Protein AF-A0A955WFF6-F1 (afdb_monomer_lite)

Foldseek 3Di:
DDDDDDDDDDDDDDDDDDDDDPDDDDDPPPDDPPDPPPPQPDQDPPQPDDDPPPPVSLVCSCPQFAQAPHGWFAFPVNCCVVQNAFPDKDQWDQDVVQRWTKMWGHRVVQQKIFIWTDNDNVGTTITHDMDGDPPNDGHTPLRDDHPDDPVNVCSSCVSSDDPVNPPDD

Secondary structure (DSSP, 8-state):
---------------PPPPPPPPPPP---PPPP-----PPS--PPPPPP--TT-HHHHHHHH-S--BTTB-TT-BHHHHHHHH-S-SEEPPPEE-TTT--EEEEEEETTTTEEEEEEESSSSSPPEEEEEEE-TT---B-TTS-BTT--HHHHHHHHGGGS-TTTT---

Sequence (169 aa):
MRRLLMAVAAFSLFACAGRPVPAPSAPVEAAPPETPVVEAPNAVDPLPPCEMEDDECRVNRLGDTSLGWLKAGLSREALTERLGKPAEENGPFEEGATGEFVTTVSWPTAGIEGTLSANDAESPATLRDYTVQAPFAEKTERGIGIGSTEAEVRAAYGDAFDPRSSGLV

Structure (mmCIF, N/CA/C/O backbone):
data_AF-A0A955WFF6-F1
#
_entry.id   AF-A0A955WFF6-F1
#
loop_
_atom_site.group_PDB
_atom_site.id
_atom_site.type_symbol
_atom_site.label_atom_id
_atom_site.label_alt_id
_atom_site.label_comp_id
_atom_site.label_asym_id
_atom_site.label_entity_id
_atom_site.label_seq_id
_atom_site.pdbx_PDB_ins_code
_atom_site.Cartn_x
_atom_site.Cartn_y
_atom_site.Cartn_z
_atom_site.occupancy
_atom_site.B_iso_or_equiv
_atom_site.auth_seq_id
_atom_site.auth_comp_id
_atom_site.auth_asym_id
_atom_site.auth_atom_id
_atom_site.pdbx_PDB_model_num
ATOM 1 N N . MET A 1 1 ? 16.102 53.193 -15.015 1.00 52.38 1 MET A N 1
ATOM 2 C CA . MET A 1 1 ? 15.830 54.241 -14.002 1.00 52.38 1 MET A CA 1
ATOM 3 C C . MET A 1 1 ? 14.323 54.358 -13.773 1.00 52.38 1 MET A C 1
ATOM 5 O O . MET A 1 1 ? 13.638 54.784 -14.690 1.00 52.38 1 MET A O 1
ATOM 9 N N . ARG A 1 2 ? 13.825 53.942 -12.597 1.00 43.38 2 ARG A N 1
ATOM 10 C CA . ARG A 1 2 ? 12.515 54.249 -11.953 1.00 43.38 2 ARG A CA 1
ATOM 11 C C . ARG A 1 2 ? 12.424 53.314 -10.732 1.00 43.38 2 ARG A C 1
ATOM 13 O O . ARG A 1 2 ? 12.189 52.132 -10.906 1.00 43.38 2 ARG A O 1
ATOM 20 N N . ARG A 1 3 ? 13.042 53.635 -9.590 1.00 45.75 3 ARG A N 1
ATOM 21 C CA . ARG A 1 3 ? 12.553 54.467 -8.470 1.00 45.75 3 ARG A CA 1
ATOM 22 C C . ARG A 1 3 ? 11.124 54.136 -7.997 1.00 45.75 3 ARG A C 1
ATOM 24 O O . ARG A 1 3 ? 10.174 54.555 -8.641 1.00 45.75 3 ARG A O 1
ATOM 31 N N . LEU A 1 4 ? 11.093 53.535 -6.797 1.00 45.12 4 LEU A N 1
ATOM 32 C CA . LEU A 1 4 ? 10.327 53.943 -5.605 1.00 45.12 4 LEU A CA 1
ATOM 33 C C . LEU A 1 4 ? 8.809 53.652 -5.588 1.00 45.12 4 LEU A C 1
ATOM 35 O O . LEU A 1 4 ? 8.068 54.241 -6.358 1.00 45.12 4 LEU A O 1
ATOM 39 N N . LEU A 1 5 ? 8.333 52.854 -4.622 1.00 47.84 5 LEU A N 1
ATOM 40 C CA . LEU A 1 5 ? 7.750 53.378 -3.374 1.00 47.84 5 LEU A CA 1
ATOM 41 C C . LEU A 1 5 ? 7.459 52.253 -2.360 1.00 47.84 5 LEU A C 1
ATOM 43 O O . LEU A 1 5 ? 6.816 51.256 -2.671 1.00 47.84 5 LEU A O 1
ATOM 47 N N . MET A 1 6 ? 7.948 52.465 -1.136 1.00 46.62 6 MET A N 1
ATOM 48 C CA . MET A 1 6 ? 7.540 51.785 0.094 1.00 46.62 6 MET A CA 1
ATOM 49 C C . MET A 1 6 ? 6.062 52.050 0.401 1.00 46.62 6 MET A C 1
ATOM 51 O O . MET A 1 6 ? 5.600 53.179 0.245 1.00 46.62 6 MET A O 1
ATOM 55 N N . ALA A 1 7 ? 5.382 51.063 0.984 1.00 54.44 7 ALA A N 1
ATOM 56 C CA . ALA A 1 7 ? 4.215 51.290 1.829 1.00 54.44 7 ALA A CA 1
ATOM 57 C C . ALA A 1 7 ? 4.406 50.518 3.141 1.00 54.44 7 ALA A C 1
ATOM 59 O O . ALA A 1 7 ? 4.247 49.302 3.208 1.00 54.44 7 ALA A O 1
ATOM 60 N N . VAL A 1 8 ? 4.814 51.260 4.168 1.00 50.81 8 VAL A N 1
ATOM 61 C CA . VAL A 1 8 ? 4.819 50.852 5.573 1.00 50.81 8 VAL A CA 1
ATOM 62 C C . VAL A 1 8 ? 3.374 50.925 6.060 1.00 50.81 8 VAL A C 1
ATOM 64 O O . VAL A 1 8 ? 2.801 52.011 6.103 1.00 50.81 8 VAL A O 1
ATOM 67 N N . ALA A 1 9 ? 2.785 49.787 6.422 1.00 56.78 9 ALA A N 1
ATOM 68 C CA . ALA A 1 9 ? 1.509 49.740 7.126 1.00 56.78 9 ALA A CA 1
ATOM 69 C C . ALA A 1 9 ? 1.777 49.457 8.608 1.00 56.78 9 ALA A C 1
ATOM 71 O O . ALA A 1 9 ? 2.003 48.321 9.020 1.00 56.78 9 ALA A O 1
ATOM 72 N N . ALA A 1 10 ? 1.783 50.528 9.397 1.00 55.12 10 ALA A N 1
ATOM 73 C CA . ALA A 1 10 ? 1.685 50.466 10.844 1.00 55.12 10 ALA A CA 1
ATOM 74 C C . ALA A 1 10 ? 0.246 50.080 11.221 1.00 55.12 10 ALA A C 1
ATOM 76 O O . ALA A 1 10 ? -0.690 50.793 10.864 1.00 55.12 10 ALA A O 1
ATOM 77 N N . PHE A 1 11 ? 0.068 48.973 11.946 1.00 51.31 11 PHE A N 1
ATOM 78 C CA . PHE A 1 11 ? -1.215 48.610 12.549 1.00 51.31 11 PHE A CA 1
ATOM 79 C C . PHE A 1 11 ? -1.043 48.357 14.051 1.00 51.31 11 PHE A C 1
ATOM 81 O O . PHE A 1 11 ? -0.631 47.295 14.503 1.00 51.31 11 PHE A O 1
ATOM 88 N N . SER A 1 12 ? -1.292 49.442 14.781 1.00 52.03 12 SER A N 1
ATOM 89 C CA . SER A 1 12 ? -1.987 49.567 16.064 1.00 52.03 12 SER A CA 1
ATOM 90 C C . SER A 1 12 ? -1.922 48.414 17.074 1.00 52.03 12 SER A C 1
ATOM 92 O O . SER A 1 12 ? -2.637 47.419 16.979 1.00 52.03 12 SER A O 1
ATOM 94 N N . LEU A 1 13 ? -1.171 48.676 18.147 1.00 52.09 13 LEU A N 1
ATOM 95 C CA . LEU A 1 13 ? -1.298 48.062 19.469 1.00 52.09 13 LEU A CA 1
ATOM 96 C C . LEU A 1 13 ? -2.718 48.275 20.028 1.00 52.09 13 LEU A C 1
ATOM 98 O O . LEU A 1 13 ? -3.085 49.397 20.376 1.00 52.09 13 LEU A O 1
ATOM 102 N N . PHE A 1 14 ? -3.496 47.200 20.163 1.00 55.53 14 PHE A N 1
ATOM 103 C CA . PHE A 1 14 ? -4.723 47.189 20.962 1.00 55.53 14 PHE A CA 1
ATOM 104 C C . PHE A 1 14 ? -4.397 46.680 22.371 1.00 55.53 14 PHE A C 1
ATOM 106 O O . PHE A 1 14 ? -4.245 45.483 22.608 1.00 55.53 14 PHE A O 1
ATOM 113 N N . ALA A 1 15 ? -4.275 47.615 23.313 1.00 48.59 15 ALA A N 1
ATOM 114 C CA . ALA A 1 15 ? -4.233 47.330 24.739 1.00 48.59 15 ALA A CA 1
ATOM 115 C C . ALA A 1 15 ? -5.633 46.893 25.206 1.00 48.59 15 ALA A C 1
ATOM 117 O O . ALA A 1 15 ? -6.534 47.719 25.348 1.00 48.59 15 ALA A O 1
ATOM 118 N N . CYS A 1 16 ? -5.833 45.593 25.431 1.00 60.62 16 CYS A N 1
ATOM 119 C CA . CYS A 1 16 ? -7.035 45.091 26.092 1.00 60.62 16 CYS A CA 1
ATOM 120 C C . CYS A 1 16 ? -6.872 45.208 27.613 1.00 60.62 16 CYS A C 1
ATOM 122 O O . CYS A 1 16 ? -6.006 44.569 28.208 1.00 60.62 16 CYS A O 1
ATOM 124 N N . ALA A 1 17 ? -7.719 46.031 28.232 1.00 57.47 17 ALA A N 1
ATOM 125 C CA . ALA A 1 17 ? -7.877 46.117 29.676 1.00 57.47 17 ALA A CA 1
ATOM 126 C C . ALA A 1 17 ? -8.331 44.761 30.248 1.00 57.47 17 ALA A C 1
ATOM 128 O O . ALA A 1 17 ? -9.291 44.156 29.764 1.00 57.47 17 ALA A O 1
ATOM 129 N N . GLY A 1 18 ? -7.621 44.288 31.274 1.00 47.62 18 GLY A N 1
ATOM 130 C CA . GLY A 1 18 ? -7.889 43.024 31.950 1.00 47.62 18 GLY A CA 1
ATOM 131 C C . GLY A 1 18 ? -9.268 43.001 32.606 1.00 47.62 18 GLY A C 1
ATOM 132 O O . GLY A 1 18 ? -9.610 43.868 33.409 1.00 47.62 18 GLY A O 1
ATOM 133 N N . ARG A 1 19 ? -10.058 41.980 32.267 1.00 63.84 19 ARG A N 1
ATOM 134 C CA . ARG A 1 19 ? -11.272 41.615 33.001 1.00 63.84 19 ARG A CA 1
ATOM 135 C C . ARG A 1 19 ? -10.890 40.865 34.286 1.00 63.84 19 ARG A C 1
ATOM 137 O O . ARG A 1 19 ? -9.961 40.058 34.242 1.00 63.84 19 ARG A O 1
ATOM 144 N N . PRO A 1 20 ? -11.602 41.080 35.406 1.00 60.97 20 PRO A N 1
ATOM 145 C CA . PRO A 1 20 ? -11.422 40.279 36.611 1.00 60.97 20 PRO A CA 1
ATOM 146 C C . PRO A 1 20 ? -11.766 38.815 36.313 1.00 60.97 20 PRO A C 1
ATOM 148 O O . PRO A 1 20 ? -12.850 38.512 35.814 1.00 60.97 20 PRO A O 1
ATOM 151 N N . VAL A 1 21 ? -10.814 37.924 36.594 1.00 70.88 21 VAL A N 1
ATOM 152 C CA . VAL A 1 21 ? -10.971 36.470 36.481 1.00 70.88 21 VAL A CA 1
ATOM 153 C C . VAL A 1 21 ? -11.927 36.011 37.591 1.00 70.88 21 VAL A C 1
ATOM 155 O O . VAL A 1 21 ? -11.606 36.207 38.765 1.00 70.88 21 VAL A O 1
ATOM 158 N N . PRO A 1 22 ? -13.104 35.443 37.271 1.00 66.88 22 PRO A N 1
ATOM 159 C CA . PRO A 1 22 ? -13.960 34.834 38.280 1.00 66.88 22 PRO A CA 1
ATOM 160 C C . PRO A 1 22 ? -13.265 33.606 38.882 1.00 66.88 22 PRO A C 1
ATOM 162 O O . PRO A 1 22 ? -12.588 32.853 38.183 1.00 66.88 22 PRO A O 1
ATOM 165 N N . ALA A 1 23 ? -13.419 33.443 40.197 1.00 72.94 23 ALA A N 1
ATOM 166 C CA . ALA A 1 23 ? -12.813 32.377 40.985 1.00 72.94 23 ALA A CA 1
ATOM 167 C C . ALA A 1 23 ? -13.097 30.977 40.396 1.00 72.94 23 ALA A C 1
ATOM 169 O O . ALA A 1 23 ? -14.192 30.751 39.870 1.00 72.94 23 ALA A O 1
ATOM 170 N N . PRO A 1 24 ? -12.144 30.029 40.501 1.00 63.34 24 PRO A N 1
ATOM 171 C CA . PRO A 1 24 ? -12.340 28.670 40.021 1.00 63.34 24 PRO A CA 1
ATOM 172 C C . PRO A 1 24 ? -13.510 28.030 40.769 1.00 63.34 24 PRO A C 1
ATOM 174 O O . PRO A 1 24 ? -13.491 27.871 41.989 1.00 63.34 24 PRO A O 1
ATOM 177 N N . SER A 1 25 ? -14.549 27.692 40.009 1.00 64.50 25 SER A N 1
ATOM 178 C CA . SER A 1 25 ? -15.630 26.835 40.481 1.00 64.50 25 SER A CA 1
ATOM 179 C C . SER A 1 25 ? -15.046 25.447 40.736 1.00 64.50 25 SER A C 1
ATOM 181 O O . SER A 1 25 ? -14.182 24.998 39.981 1.00 64.50 25 SER A O 1
ATOM 183 N N . ALA A 1 26 ? -15.482 24.808 41.820 1.00 66.38 26 ALA A N 1
ATOM 184 C CA . ALA A 1 26 ? -15.051 23.477 42.232 1.00 66.38 26 ALA A CA 1
ATOM 185 C C . ALA A 1 26 ? -15.054 22.467 41.063 1.00 66.38 26 ALA A C 1
ATOM 187 O O . ALA A 1 26 ? -15.890 22.592 40.161 1.00 66.38 26 ALA A O 1
ATOM 188 N N . PRO A 1 27 ? -14.151 21.467 41.070 1.00 58.28 27 PRO A N 1
ATOM 189 C CA . PRO A 1 27 ? -14.147 20.421 40.060 1.00 58.28 27 PRO A CA 1
ATOM 190 C C . PRO A 1 27 ? -15.489 19.692 40.102 1.00 58.28 27 PRO A C 1
ATOM 192 O O . PRO A 1 27 ? -15.831 19.037 41.085 1.00 58.28 27 PRO A O 1
ATOM 195 N N . VAL A 1 28 ? -16.264 19.845 39.031 1.00 57.19 28 VAL A N 1
ATOM 196 C CA . VAL A 1 28 ? -17.374 18.947 38.743 1.00 57.19 28 VAL A CA 1
ATOM 197 C C . VAL A 1 28 ? -16.715 17.611 38.441 1.00 57.19 28 VAL A C 1
ATOM 199 O O . VAL A 1 28 ? -16.046 17.467 37.419 1.00 57.19 28 VAL A O 1
ATOM 202 N N . GLU A 1 29 ? -16.829 16.682 39.386 1.00 63.94 29 GLU A N 1
ATOM 203 C CA . GLU A 1 29 ? -16.494 15.275 39.209 1.00 63.94 29 GLU A CA 1
ATOM 204 C C . GLU A 1 29 ? -17.339 14.764 38.042 1.00 63.94 29 GLU A C 1
ATOM 206 O O . GLU A 1 29 ? -18.527 14.469 38.174 1.00 63.94 29 GLU A O 1
ATOM 211 N N . ALA A 1 30 ? -16.748 14.826 36.849 1.00 55.41 30 ALA A N 1
ATOM 212 C CA . ALA A 1 30 ? -17.357 14.354 35.628 1.00 55.41 30 ALA A CA 1
ATOM 213 C C . ALA A 1 30 ? -17.579 12.856 35.806 1.00 55.41 30 ALA A C 1
ATOM 215 O O . ALA A 1 30 ? -16.622 12.102 35.998 1.00 55.41 30 ALA A O 1
ATOM 216 N N . ALA A 1 31 ? -18.847 12.447 35.772 1.00 63.78 31 ALA A N 1
ATOM 217 C CA . ALA A 1 31 ? -19.203 11.046 35.688 1.00 63.78 31 ALA A CA 1
ATOM 218 C C . ALA A 1 31 ? -18.370 10.400 34.564 1.00 63.78 31 ALA A C 1
ATOM 220 O O . ALA A 1 31 ? -18.216 11.021 33.502 1.00 63.78 31 ALA A O 1
ATOM 221 N N . PRO A 1 32 ? -17.790 9.209 34.796 1.00 68.62 32 PRO A N 1
ATOM 222 C CA . PRO A 1 32 ? -17.019 8.517 33.777 1.00 68.62 32 PRO A CA 1
ATOM 223 C C . PRO A 1 32 ? -17.879 8.415 32.513 1.00 68.62 32 PRO A C 1
ATOM 225 O O . PRO A 1 32 ? -19.052 8.049 32.628 1.00 68.62 32 PRO A O 1
ATOM 228 N N . PRO A 1 33 ? -17.352 8.789 31.333 1.00 60.72 33 PRO A N 1
ATOM 229 C CA . PRO A 1 33 ? -18.116 8.698 30.102 1.00 60.72 33 PRO A CA 1
ATOM 230 C C . PRO A 1 33 ? -18.569 7.250 29.944 1.00 60.72 33 PRO A C 1
ATOM 232 O O . PRO A 1 33 ? -17.740 6.341 29.848 1.00 60.72 33 PRO A O 1
ATOM 235 N N . GLU A 1 34 ? -19.886 7.046 29.968 1.00 58.19 34 GLU A N 1
ATOM 236 C CA . GLU A 1 34 ? -20.490 5.776 29.600 1.00 58.19 34 GLU A CA 1
ATOM 237 C C . GLU A 1 34 ? -19.990 5.463 28.197 1.00 58.19 34 GLU A C 1
ATOM 239 O O . GLU A 1 34 ? -20.244 6.198 27.240 1.00 58.19 34 GLU A O 1
ATOM 244 N N . THR A 1 35 ? -19.161 4.429 28.103 1.00 54.50 35 THR A N 1
ATOM 245 C CA . THR A 1 35 ? -18.600 3.990 26.837 1.00 54.50 35 THR A CA 1
ATOM 246 C C . THR A 1 35 ? -19.793 3.539 26.002 1.00 54.50 35 THR A C 1
ATOM 248 O O . THR A 1 35 ? -20.492 2.617 26.434 1.00 54.50 35 THR A O 1
ATOM 251 N N . PRO A 1 36 ? -20.099 4.184 24.860 1.00 52.44 36 PRO A N 1
ATOM 252 C CA . PRO A 1 36 ? -21.164 3.698 24.008 1.00 52.44 36 PRO A CA 1
ATOM 253 C C . PRO A 1 36 ? -20.807 2.264 23.632 1.00 52.44 36 PRO A C 1
ATOM 255 O O . PRO A 1 36 ? -19.712 1.998 23.132 1.00 52.44 36 PRO A O 1
ATOM 258 N N . VAL A 1 37 ? -21.712 1.339 23.945 1.00 53.53 37 VAL A N 1
ATOM 259 C CA . VAL A 1 37 ? -21.628 -0.048 23.503 1.00 53.53 37 VAL A CA 1
ATOM 260 C C . VAL A 1 37 ? -21.766 0.007 21.988 1.00 53.53 37 VAL A C 1
ATOM 262 O O . VAL A 1 37 ? -22.871 0.095 21.458 1.00 53.53 37 VAL A O 1
ATOM 265 N N . VAL A 1 38 ? -20.629 0.082 21.297 1.00 52.62 38 VAL A N 1
ATOM 266 C CA . VAL A 1 38 ? -20.577 -0.018 19.844 1.00 52.62 38 VAL A CA 1
ATOM 267 C C . VAL A 1 38 ? -20.991 -1.445 19.528 1.00 52.62 38 VAL A C 1
ATOM 269 O O . VAL A 1 38 ? -20.253 -2.395 19.786 1.00 52.62 38 VAL A O 1
ATOM 272 N N . GLU A 1 39 ? -22.226 -1.589 19.062 1.00 48.81 39 GLU A N 1
ATOM 273 C CA . GLU A 1 39 ? -22.736 -2.826 18.493 1.00 48.81 39 GLU A CA 1
ATOM 274 C C . GLU A 1 39 ? -21.762 -3.258 17.394 1.00 48.81 39 GLU A C 1
ATOM 276 O O . GLU A 1 39 ? -21.496 -2.498 16.459 1.00 48.81 39 GLU A O 1
ATOM 281 N N . ALA A 1 40 ? -21.139 -4.425 17.581 1.00 50.84 40 ALA A N 1
ATOM 282 C CA . ALA A 1 40 ? -20.077 -4.899 16.708 1.00 50.84 40 ALA A CA 1
ATOM 283 C C . ALA A 1 40 ? -20.594 -4.932 15.259 1.00 50.84 40 ALA A C 1
ATOM 285 O O . ALA A 1 40 ? -21.634 -5.550 15.007 1.00 50.84 40 ALA A O 1
ATOM 286 N N . PRO A 1 41 ? -19.913 -4.268 14.307 1.00 48.75 41 PRO A N 1
ATOM 287 C CA . PRO A 1 41 ? -20.344 -4.282 12.921 1.00 48.75 41 PRO A CA 1
ATOM 288 C C . PRO A 1 41 ? -20.367 -5.730 12.431 1.00 48.75 41 PRO A C 1
ATOM 290 O O . PRO A 1 41 ? -19.365 -6.425 12.556 1.00 48.75 41 PRO A O 1
ATOM 293 N N . ASN A 1 42 ? -21.542 -6.147 11.943 1.00 50.09 42 ASN A N 1
ATOM 294 C CA . ASN A 1 42 ? -21.876 -7.407 11.272 1.00 50.09 42 ASN A CA 1
ATOM 295 C C . ASN A 1 42 ? -20.804 -8.491 11.403 1.00 50.09 42 ASN A C 1
ATOM 297 O O . ASN A 1 42 ? -19.810 -8.457 10.680 1.00 50.09 42 ASN A O 1
ATOM 301 N N . ALA A 1 43 ? -21.040 -9.451 12.302 1.00 50.16 43 ALA A N 1
ATOM 302 C CA . ALA A 1 43 ? -20.216 -10.642 12.452 1.00 50.16 43 ALA A CA 1
ATOM 303 C C . ALA A 1 43 ? -19.989 -11.284 11.077 1.00 50.16 43 ALA A C 1
ATOM 305 O O . ALA A 1 43 ? -20.876 -11.922 10.513 1.00 50.16 43 ALA A O 1
ATOM 306 N N . VAL A 1 44 ? -18.805 -11.040 10.523 1.00 61.94 44 VAL A N 1
ATOM 307 C CA . VAL A 1 44 ? -18.313 -11.730 9.340 1.00 61.94 44 VAL A CA 1
ATOM 308 C C . VAL A 1 44 ? -18.192 -13.193 9.726 1.00 61.94 44 VAL A C 1
ATOM 310 O O . VAL A 1 44 ? -17.801 -13.488 10.860 1.00 61.94 44 VAL A O 1
ATOM 313 N N . ASP A 1 45 ? -18.525 -14.093 8.803 1.00 64.94 45 ASP A N 1
ATOM 314 C CA . ASP A 1 45 ? -18.394 -15.524 9.045 1.00 64.94 45 ASP A CA 1
ATOM 315 C C . ASP A 1 45 ? -17.016 -15.834 9.666 1.00 64.94 45 ASP A C 1
ATOM 317 O O . ASP A 1 45 ? -15.983 -15.283 9.229 1.00 64.94 45 ASP A O 1
ATOM 321 N N . PRO A 1 46 ? -16.987 -16.665 10.727 1.00 65.75 46 PRO A N 1
ATOM 322 C CA . PRO A 1 46 ? -15.744 -17.020 11.393 1.00 65.75 46 PRO A CA 1
ATOM 323 C C . PRO A 1 46 ? -14.764 -17.570 10.357 1.00 65.75 46 PRO A C 1
ATOM 325 O O . PRO A 1 46 ? -15.162 -18.259 9.413 1.00 65.75 46 PRO A O 1
ATOM 328 N N . LEU A 1 47 ? -13.478 -17.231 10.500 1.00 67.12 47 LEU A N 1
ATOM 329 C CA . LEU A 1 47 ? -12.470 -17.768 9.584 1.00 67.12 47 LEU A CA 1
ATOM 330 C C . LEU A 1 47 ? -12.530 -19.299 9.658 1.00 67.12 47 LEU A C 1
ATOM 332 O O . LEU A 1 47 ? -12.617 -19.824 10.774 1.00 67.12 47 LEU A O 1
ATOM 336 N N . PRO A 1 48 ? -12.441 -20.019 8.523 1.00 65.06 48 PRO A N 1
ATOM 337 C CA . PRO A 1 48 ? -12.391 -21.473 8.553 1.00 65.06 48 PRO A CA 1
ATOM 338 C C . PRO A 1 48 ? -11.274 -21.937 9.506 1.00 65.06 48 PRO A C 1
ATOM 340 O O . PRO A 1 48 ? -10.260 -21.235 9.653 1.00 65.06 48 PRO A O 1
ATOM 343 N N . PRO A 1 49 ? -11.469 -23.071 10.206 1.00 66.56 49 PRO A N 1
ATOM 344 C CA . PRO A 1 49 ? -10.466 -23.582 11.126 1.00 66.56 49 PRO A CA 1
ATOM 345 C C . PRO A 1 49 ? -9.168 -23.844 10.357 1.00 66.56 49 PRO A C 1
ATOM 347 O O . PRO A 1 49 ? -9.186 -24.546 9.349 1.00 66.56 49 PRO A O 1
ATOM 350 N N . CYS A 1 50 ? -8.060 -23.278 10.837 1.00 67.56 50 CYS A N 1
ATOM 351 C CA . CYS A 1 50 ? -6.725 -23.628 10.365 1.00 67.56 50 CYS A CA 1
ATOM 352 C C . CYS A 1 50 ? -6.044 -24.502 11.403 1.00 67.56 50 CYS A C 1
ATOM 354 O O . CYS A 1 50 ? -5.884 -24.096 12.556 1.00 67.56 50 CYS A O 1
ATOM 356 N N . GLU A 1 51 ? -5.641 -25.697 10.986 1.00 71.62 51 GLU A N 1
ATOM 357 C CA . GLU A 1 51 ? -4.769 -26.537 11.793 1.00 71.62 51 GLU A CA 1
ATOM 358 C C . GLU A 1 51 ? -3.392 -25.868 11.895 1.00 71.62 51 GLU A C 1
ATOM 360 O O . GLU A 1 51 ? -2.894 -25.292 10.931 1.00 71.62 51 GLU A O 1
ATOM 365 N N . MET A 1 52 ? -2.772 -25.908 13.077 1.00 62.75 52 MET A N 1
ATOM 366 C CA . MET A 1 52 ? -1.490 -25.224 13.314 1.00 62.75 52 MET A CA 1
ATOM 367 C C . MET A 1 52 ? -0.341 -25.769 12.455 1.00 62.75 52 MET A C 1
ATOM 369 O O . MET A 1 52 ? 0.668 -25.089 12.297 1.00 62.75 52 MET A O 1
ATOM 373 N N . GLU A 1 53 ? -0.480 -26.997 11.955 1.00 71.69 53 GLU A N 1
ATOM 374 C CA . GLU A 1 53 ? 0.513 -27.671 11.114 1.00 71.69 53 GLU A CA 1
ATOM 375 C C . GLU A 1 53 ? 0.292 -27.410 9.615 1.00 71.69 53 GLU A C 1
ATOM 377 O O . GLU A 1 53 ? 1.116 -27.809 8.796 1.00 71.69 53 GLU A O 1
ATOM 382 N N . ASP A 1 54 ? -0.789 -26.712 9.252 1.00 75.56 54 ASP A N 1
ATOM 383 C CA . ASP A 1 54 ? -1.084 -26.336 7.875 1.00 75.56 54 ASP A CA 1
ATOM 384 C C . ASP A 1 54 ? -0.567 -24.914 7.591 1.00 75.56 54 ASP A C 1
ATOM 386 O O . ASP A 1 54 ? -1.256 -23.900 7.769 1.00 75.56 54 ASP A O 1
ATOM 390 N N . ASP A 1 55 ? 0.699 -24.845 7.170 1.00 67.12 55 ASP A N 1
ATOM 391 C CA . ASP A 1 55 ? 1.360 -23.597 6.781 1.00 67.12 55 ASP A CA 1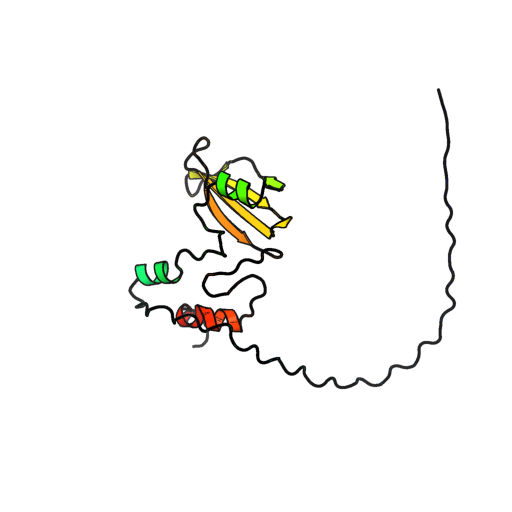
ATOM 392 C C . ASP A 1 55 ? 0.648 -22.897 5.615 1.00 67.12 55 ASP A C 1
ATOM 394 O O . ASP A 1 55 ? 0.580 -21.663 5.598 1.00 67.12 55 ASP A O 1
ATOM 398 N N . GLU A 1 56 ? 0.069 -23.654 4.677 1.00 67.69 56 GLU A N 1
ATOM 399 C CA . GLU A 1 56 ? -0.727 -23.083 3.590 1.00 67.69 56 GLU A CA 1
ATOM 400 C C . GLU A 1 56 ? -2.003 -22.460 4.141 1.00 67.69 56 GLU A C 1
ATOM 402 O O . GLU A 1 56 ? -2.331 -21.333 3.774 1.00 67.69 56 GLU A O 1
ATOM 407 N N . CYS A 1 57 ? -2.691 -23.122 5.074 1.00 69.25 57 CYS A N 1
ATOM 408 C CA . CYS A 1 57 ? -3.853 -22.537 5.730 1.00 69.25 57 CYS A CA 1
ATOM 409 C C . CYS A 1 57 ? -3.479 -21.236 6.429 1.00 69.25 57 CYS A C 1
ATOM 411 O O . CYS A 1 57 ? -4.158 -20.241 6.222 1.00 69.25 57 CYS A O 1
ATOM 413 N N . ARG A 1 58 ? -2.375 -21.181 7.184 1.00 62.31 58 ARG A N 1
ATOM 414 C CA . ARG A 1 58 ? -1.942 -19.955 7.881 1.00 62.31 58 ARG A CA 1
ATOM 415 C C . ARG A 1 58 ? -1.691 -18.779 6.931 1.00 62.31 58 ARG A C 1
ATOM 417 O O . ARG A 1 58 ? -2.117 -17.665 7.236 1.00 62.31 58 ARG A O 1
ATOM 424 N N . VAL A 1 59 ? -1.033 -19.018 5.796 1.00 62.94 59 VAL A N 1
ATOM 425 C CA . VAL A 1 59 ? -0.784 -17.991 4.768 1.00 62.94 59 VAL A CA 1
ATOM 426 C C . VAL A 1 59 ? -2.091 -17.592 4.075 1.00 62.94 59 VAL A C 1
ATOM 428 O O . VAL A 1 59 ? -2.402 -16.407 3.971 1.00 62.94 59 VAL A O 1
ATOM 431 N N . ASN A 1 60 ? -2.916 -18.568 3.698 1.00 63.03 60 ASN A N 1
ATOM 432 C CA . ASN A 1 60 ? -4.195 -18.345 3.023 1.00 63.03 60 ASN A CA 1
ATOM 433 C C . ASN A 1 60 ? -5.260 -17.718 3.936 1.00 63.03 60 ASN A C 1
ATOM 435 O O . ASN A 1 60 ? -6.175 -17.061 3.446 1.00 63.03 60 ASN A O 1
ATOM 439 N N . ARG A 1 61 ? -5.146 -17.869 5.263 1.00 62.59 61 ARG A N 1
ATOM 440 C CA . ARG A 1 61 ? -6.085 -17.303 6.246 1.00 62.59 61 ARG A CA 1
ATOM 441 C C . ARG A 1 61 ? -5.983 -15.790 6.354 1.00 62.59 61 ARG A C 1
ATOM 443 O O . ARG A 1 61 ? -6.975 -15.132 6.658 1.00 62.59 61 ARG A O 1
ATOM 450 N N . LEU A 1 62 ? -4.784 -15.255 6.135 1.00 57.12 62 LEU A N 1
ATOM 451 C CA . LEU A 1 62 ? -4.583 -13.819 5.979 1.00 57.12 62 LEU A CA 1
ATOM 452 C C . LEU A 1 62 ? -5.055 -13.353 4.594 1.00 57.12 62 LEU A C 1
ATOM 454 O O . LEU A 1 62 ? -5.382 -12.183 4.448 1.00 57.12 62 LEU A O 1
ATOM 458 N N . GLY A 1 63 ? -5.171 -14.261 3.619 1.00 58.09 63 GLY A N 1
ATOM 459 C CA . GLY A 1 63 ? -5.659 -13.989 2.268 1.00 58.09 63 GLY A CA 1
ATOM 460 C C . GLY A 1 63 ? -4.874 -12.892 1.545 1.00 58.09 63 GLY A C 1
ATOM 461 O O . GLY A 1 63 ? -3.906 -12.331 2.061 1.00 58.09 63 GLY A O 1
ATOM 462 N N . ASP A 1 64 ? -5.345 -12.523 0.357 1.00 61.56 64 ASP A N 1
ATOM 463 C CA . ASP A 1 64 ? -4.997 -11.238 -0.248 1.00 61.56 64 ASP A CA 1
ATOM 464 C C . ASP A 1 64 ? -5.710 -10.139 0.555 1.00 61.56 64 ASP A C 1
ATOM 466 O O . ASP A 1 64 ? -6.733 -9.619 0.113 1.00 61.56 64 ASP A O 1
ATOM 470 N N . THR A 1 65 ? -5.247 -9.824 1.775 1.00 65.38 65 THR A N 1
ATOM 471 C CA . THR A 1 65 ? -5.853 -8.743 2.571 1.00 65.38 65 THR A CA 1
ATOM 472 C C . THR A 1 65 ? -5.675 -7.426 1.821 1.00 65.38 65 THR A C 1
ATOM 474 O O . THR A 1 65 ? -4.656 -6.743 1.922 1.00 65.38 65 THR A O 1
ATOM 477 N N . SER A 1 66 ? -6.700 -7.067 1.059 1.00 80.81 66 SER A N 1
ATOM 478 C CA . SER A 1 66 ? -6.823 -5.795 0.380 1.00 80.81 66 SER A CA 1
ATOM 479 C C . SER A 1 66 ? -7.519 -4.794 1.287 1.00 80.81 66 SER A C 1
ATOM 481 O O . SER A 1 66 ? -8.407 -5.133 2.074 1.00 80.81 66 SER A O 1
ATOM 483 N N . LEU A 1 67 ? -7.147 -3.527 1.149 1.00 90.12 67 LEU A N 1
ATOM 484 C CA . LEU A 1 67 ? -7.904 -2.428 1.729 1.00 90.12 67 LEU A CA 1
ATOM 485 C C . LEU A 1 67 ? -8.784 -1.837 0.630 1.00 90.12 67 LEU A C 1
ATOM 487 O O . LEU A 1 67 ? -8.360 -0.991 -0.162 1.00 90.12 67 LEU A O 1
ATOM 491 N N . GLY A 1 68 ? -10.002 -2.366 0.533 1.00 90.69 68 GLY A N 1
ATOM 492 C CA . GLY A 1 68 ? -10.901 -2.149 -0.591 1.00 90.69 68 GLY A CA 1
ATOM 493 C C . GLY A 1 68 ? -10.252 -2.602 -1.895 1.00 90.69 68 GLY A C 1
ATOM 494 O O . GLY A 1 68 ? -9.954 -3.776 -2.091 1.00 90.69 68 GLY A O 1
ATOM 495 N N . TRP A 1 69 ? -10.022 -1.652 -2.794 1.00 92.56 69 TRP A N 1
ATOM 496 C CA . TRP A 1 69 ? -9.405 -1.901 -4.095 1.00 92.56 69 TRP A CA 1
ATOM 497 C C . TRP A 1 69 ? -7.871 -1.967 -4.052 1.00 92.56 69 TRP A C 1
ATOM 499 O O . TRP A 1 69 ? -7.270 -2.443 -5.015 1.00 92.56 69 TRP A O 1
ATOM 5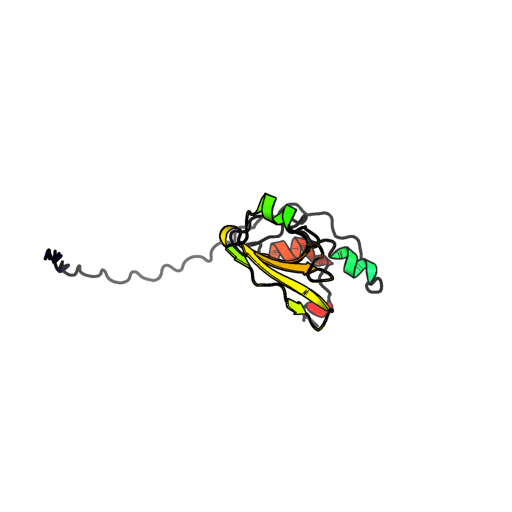09 N N . LEU A 1 70 ? -7.243 -1.459 -2.986 1.00 94.69 70 LEU A N 1
ATOM 510 C CA . LEU A 1 70 ? -5.791 -1.370 -2.865 1.00 94.69 70 LEU A CA 1
ATOM 511 C C . LEU A 1 70 ? -5.224 -2.720 -2.416 1.00 94.69 70 LEU A C 1
ATOM 513 O O . LEU A 1 70 ? -5.567 -3.212 -1.339 1.00 94.69 70 LEU A O 1
ATOM 517 N N . LYS A 1 71 ? -4.367 -3.304 -3.256 1.00 92.75 71 LYS A N 1
ATOM 518 C CA . LYS A 1 71 ? -3.696 -4.587 -3.023 1.00 92.75 71 LYS A CA 1
ATOM 519 C C . LYS A 1 71 ? -2.376 -4.677 -3.780 1.00 92.75 71 LYS A C 1
ATOM 521 O O . LYS A 1 71 ? -2.163 -3.939 -4.744 1.00 92.75 71 LYS A O 1
ATOM 526 N N . ALA A 1 72 ? -1.518 -5.605 -3.364 1.00 92.50 72 ALA A N 1
ATOM 527 C CA . ALA A 1 72 ? -0.299 -5.925 -4.095 1.00 92.50 72 ALA A CA 1
ATOM 528 C C . ALA A 1 72 ? -0.620 -6.424 -5.521 1.00 92.50 72 ALA A C 1
ATOM 530 O O . ALA A 1 72 ? -1.715 -6.916 -5.804 1.00 92.50 72 ALA A O 1
ATOM 531 N N . GLY A 1 73 ? 0.327 -6.251 -6.439 1.00 94.50 73 GLY A N 1
ATOM 532 C CA . GLY A 1 73 ? 0.214 -6.605 -7.854 1.00 94.50 73 GLY A CA 1
ATOM 533 C C . GLY A 1 73 ? -0.498 -5.570 -8.731 1.00 94.50 73 GLY A C 1
ATOM 534 O O 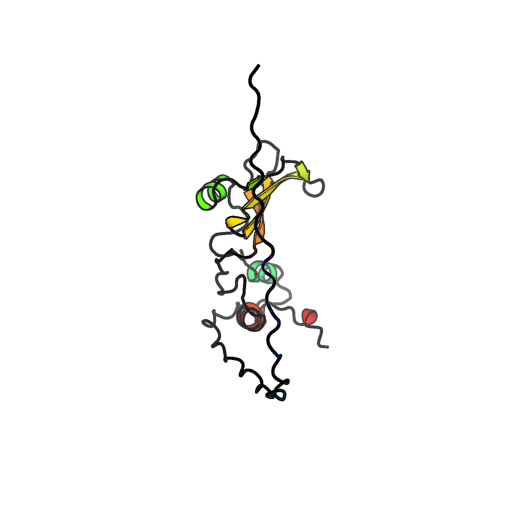. GLY A 1 73 ? -0.542 -5.743 -9.949 1.00 94.50 73 GLY A O 1
ATOM 535 N N . LEU A 1 74 ? -1.039 -4.480 -8.171 1.00 96.62 74 LEU A N 1
ATOM 536 C CA . LEU A 1 74 ? -1.631 -3.410 -8.982 1.00 96.62 74 LEU A CA 1
ATOM 537 C C . LEU A 1 74 ? -0.579 -2.772 -9.894 1.00 96.62 74 LEU A C 1
ATOM 539 O O . LEU A 1 74 ? 0.504 -2.399 -9.446 1.00 96.62 74 LEU A O 1
ATOM 543 N N . SER A 1 75 ? -0.907 -2.611 -11.175 1.00 97.44 75 SER A N 1
ATOM 544 C CA . SER A 1 75 ? -0.014 -1.940 -12.115 1.00 97.44 75 SER A CA 1
ATOM 545 C C . SER A 1 75 ? 0.090 -0.446 -11.806 1.00 97.44 75 SER A C 1
ATOM 547 O O . SER A 1 75 ? -0.846 0.180 -11.296 1.00 97.44 75 SER A O 1
ATOM 549 N N . ARG A 1 76 ? 1.216 0.161 -12.193 1.00 96.06 76 ARG A N 1
ATOM 550 C CA . ARG A 1 76 ? 1.383 1.624 -12.171 1.00 96.06 76 ARG A CA 1
ATOM 551 C C . ARG A 1 76 ? 0.252 2.354 -12.904 1.00 96.06 76 ARG A C 1
ATOM 553 O O . ARG A 1 76 ? -0.178 3.418 -12.462 1.00 96.06 76 ARG A O 1
ATOM 560 N N . GLU A 1 77 ? -0.228 1.790 -14.009 1.00 96.94 77 GLU A N 1
ATOM 561 C CA . GLU A 1 77 ? -1.340 2.346 -14.782 1.00 96.94 77 GLU A CA 1
ATOM 562 C C . GLU A 1 77 ? -2.636 2.364 -13.965 1.00 96.94 77 GLU A C 1
ATOM 564 O O . GLU A 1 77 ? -3.232 3.427 -13.817 1.00 96.94 77 GLU A O 1
ATOM 569 N N . ALA A 1 78 ? -3.008 1.242 -13.341 1.00 97.69 78 ALA A N 1
ATOM 570 C CA . ALA A 1 78 ? -4.207 1.150 -12.507 1.00 97.69 78 ALA A CA 1
ATOM 571 C C . ALA A 1 78 ? -4.155 2.103 -11.297 1.00 97.69 78 ALA A C 1
ATOM 573 O O . ALA A 1 78 ? -5.153 2.737 -10.948 1.00 97.69 78 ALA A O 1
ATOM 574 N N . LEU A 1 79 ? -2.979 2.249 -10.674 1.00 97.19 79 LEU A N 1
ATOM 575 C CA . LEU A 1 79 ? -2.772 3.224 -9.599 1.00 97.19 79 LEU A CA 1
ATOM 576 C C . LEU A 1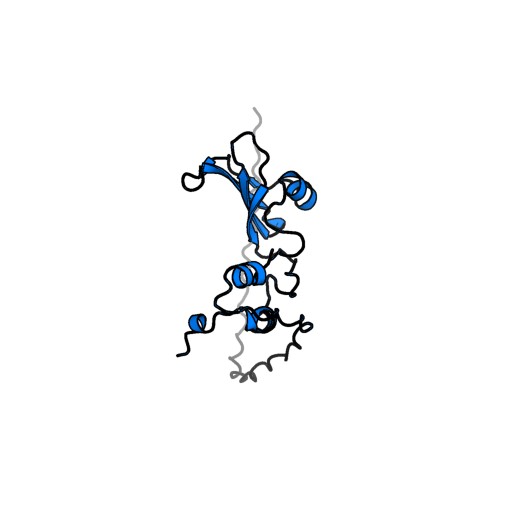 79 ? -2.937 4.658 -10.101 1.00 97.19 79 LEU A C 1
ATOM 578 O O . LEU A 1 79 ? -3.613 5.458 -9.461 1.00 97.19 79 LEU A O 1
ATOM 582 N N . THR A 1 80 ? -2.365 4.975 -11.262 1.00 96.69 80 THR A N 1
ATOM 583 C CA . THR A 1 80 ? -2.445 6.318 -11.851 1.00 96.69 80 THR A CA 1
ATOM 584 C C . THR A 1 80 ? -3.867 6.662 -12.286 1.00 96.69 80 THR A C 1
ATOM 586 O O . THR A 1 80 ? -4.295 7.800 -12.113 1.00 96.69 80 THR A O 1
ATOM 589 N N . GLU A 1 81 ? -4.620 5.700 -12.818 1.00 97.50 81 GLU A N 1
ATOM 590 C CA . GLU A 1 81 ? -6.026 5.885 -13.184 1.00 97.50 81 GLU A CA 1
ATOM 591 C C . GLU A 1 81 ? -6.875 6.274 -11.967 1.00 97.50 81 GLU A C 1
ATOM 593 O O . GLU A 1 81 ? -7.722 7.164 -12.055 1.00 97.50 81 GLU A O 1
ATOM 598 N N . ARG A 1 82 ? -6.618 5.650 -10.811 1.00 96.31 82 ARG A N 1
ATOM 599 C CA . ARG A 1 82 ? -7.426 5.852 -9.603 1.00 96.31 82 ARG A CA 1
ATOM 600 C C . ARG A 1 82 ? -6.958 7.004 -8.718 1.00 96.31 82 ARG A C 1
ATOM 602 O O . ARG A 1 82 ? -7.791 7.690 -8.129 1.00 96.31 82 ARG A O 1
ATOM 609 N N . LEU A 1 83 ? -5.648 7.203 -8.599 1.00 96.62 83 LEU A N 1
ATOM 610 C CA . LEU A 1 83 ? -5.035 8.170 -7.681 1.00 96.62 83 LEU A CA 1
ATOM 611 C C . LEU A 1 83 ? -4.466 9.406 -8.387 1.00 96.62 83 LEU A C 1
ATOM 613 O O . LEU A 1 83 ? -4.110 10.384 -7.730 1.00 96.62 83 LEU A O 1
ATOM 617 N N . GLY A 1 84 ? -4.361 9.378 -9.715 1.00 97.56 84 GLY A N 1
ATOM 618 C CA . GLY A 1 84 ? -3.550 10.332 -10.459 1.00 97.56 84 GLY A CA 1
ATOM 619 C C . GLY A 1 84 ? -2.051 10.066 -10.292 1.00 97.56 84 GLY A C 1
ATOM 620 O O . GLY A 1 84 ? -1.616 9.037 -9.770 1.00 97.56 84 GLY A O 1
ATOM 621 N N . LYS A 1 85 ? -1.231 11.013 -10.754 1.00 96.88 85 LYS A N 1
ATOM 622 C CA . LYS A 1 85 ? 0.226 10.922 -10.592 1.00 96.88 85 LYS A CA 1
ATOM 623 C C . LYS A 1 85 ? 0.611 11.033 -9.111 1.00 96.88 85 LYS A C 1
ATOM 625 O O . LYS A 1 85 ? -0.001 11.848 -8.415 1.00 96.8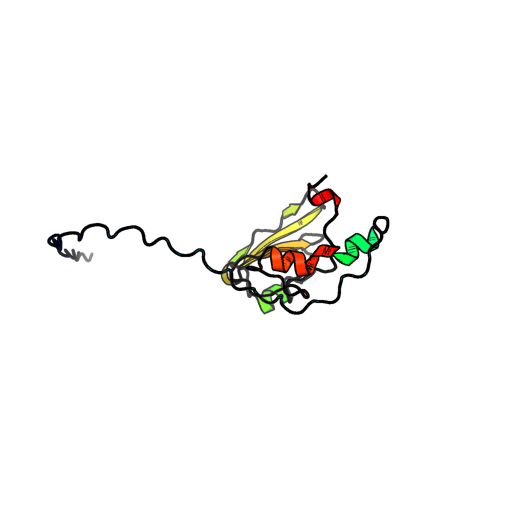8 85 LYS A O 1
ATOM 630 N N . PRO A 1 86 ? 1.620 10.275 -8.646 1.00 97.44 86 PRO A N 1
ATOM 631 C CA . PRO A 1 86 ? 2.139 10.451 -7.298 1.00 97.44 86 PRO A CA 1
ATOM 632 C C . PRO A 1 86 ? 2.691 11.869 -7.125 1.00 97.44 86 PRO A C 1
ATOM 634 O O . PRO A 1 86 ? 3.188 12.483 -8.075 1.00 97.44 86 PRO A O 1
ATOM 637 N N . ALA A 1 87 ? 2.569 12.400 -5.911 1.00 98.00 87 ALA A N 1
ATOM 638 C CA . ALA A 1 87 ? 3.147 13.693 -5.556 1.00 98.00 87 ALA A CA 1
ATOM 639 C C . ALA A 1 87 ? 4.670 13.588 -5.409 1.00 98.00 87 ALA A C 1
ATOM 641 O O . ALA A 1 87 ? 5.391 14.518 -5.771 1.00 98.00 87 ALA A O 1
ATOM 642 N N . GLU A 1 88 ? 5.138 12.444 -4.911 1.00 97.19 88 GLU A N 1
ATOM 643 C CA . GLU A 1 88 ? 6.551 12.133 -4.731 1.00 97.19 88 GLU A CA 1
ATOM 644 C C . GLU A 1 88 ? 6.851 10.763 -5.333 1.00 97.19 88 GLU A C 1
ATOM 646 O O . GLU A 1 88 ? 6.103 9.805 -5.133 1.00 97.19 88 GLU A O 1
ATOM 651 N N . GLU A 1 89 ? 7.946 10.684 -6.079 1.00 96.94 89 GLU A N 1
ATOM 652 C CA . GLU A 1 89 ? 8.456 9.456 -6.675 1.00 96.94 89 GLU A CA 1
ATOM 653 C C . GLU A 1 89 ? 9.983 9.549 -6.733 1.00 96.94 89 GLU A C 1
ATOM 655 O O . GLU A 1 89 ? 10.529 10.555 -7.202 1.00 96.94 89 GLU A O 1
ATOM 660 N N . ASN A 1 90 ? 10.680 8.525 -6.239 1.00 93.81 90 ASN A N 1
ATOM 661 C CA . ASN A 1 90 ? 12.125 8.415 -6.423 1.00 93.81 90 ASN A CA 1
ATOM 662 C C . ASN A 1 90 ? 12.458 7.696 -7.742 1.00 93.81 90 ASN A C 1
ATOM 664 O O . ASN A 1 90 ? 11.607 7.099 -8.391 1.00 93.81 90 ASN A O 1
ATOM 668 N N . GLY A 1 91 ? 13.712 7.794 -8.184 1.00 90.44 91 GLY A N 1
ATOM 669 C CA . GLY A 1 91 ? 14.165 6.987 -9.316 1.00 90.44 91 GLY A CA 1
ATOM 670 C C . GLY A 1 91 ? 14.239 5.504 -8.933 1.00 90.44 91 GLY A C 1
ATOM 671 O O . GLY A 1 91 ? 14.518 5.211 -7.765 1.00 90.44 91 GLY A O 1
ATOM 672 N N . PRO A 1 92 ? 14.048 4.579 -9.891 1.00 93.31 92 PRO A N 1
ATOM 673 C CA . PRO A 1 92 ? 14.211 3.161 -9.624 1.00 93.31 92 PRO A CA 1
ATOM 674 C C . PRO A 1 92 ? 15.642 2.863 -9.172 1.00 93.31 92 PRO A C 1
ATOM 676 O O . PRO A 1 92 ? 16.605 3.363 -9.761 1.00 93.31 92 PRO A O 1
ATOM 679 N N . PHE A 1 93 ? 15.783 2.034 -8.143 1.00 96.00 93 PHE A N 1
ATOM 680 C CA . PHE A 1 93 ? 17.073 1.506 -7.706 1.00 96.00 93 PHE A CA 1
ATOM 681 C C . PHE A 1 93 ? 16.988 -0.005 -7.514 1.00 96.00 93 PHE A C 1
ATOM 683 O O . PHE A 1 93 ? 15.930 -0.534 -7.184 1.00 96.00 93 PHE A O 1
ATOM 690 N N . GLU A 1 94 ? 18.102 -0.695 -7.732 1.00 97.62 94 GLU A N 1
ATOM 691 C CA . GLU A 1 94 ? 18.181 -2.140 -7.533 1.00 97.62 94 GLU A CA 1
ATOM 692 C C . GLU A 1 94 ? 18.273 -2.460 -6.034 1.00 97.62 94 GLU A C 1
ATOM 694 O O . GLU A 1 94 ? 19.177 -2.001 -5.326 1.00 97.62 94 GLU A O 1
ATOM 699 N N . GLU A 1 95 ? 17.326 -3.244 -5.534 1.00 96.81 95 GLU A N 1
ATOM 700 C CA . GLU A 1 95 ? 17.302 -3.725 -4.161 1.00 96.81 95 GLU A CA 1
ATOM 701 C C . GLU A 1 95 ? 18.184 -4.972 -4.042 1.00 96.81 95 GLU A C 1
ATOM 703 O O . GLU A 1 95 ? 17.809 -6.064 -4.455 1.00 96.81 95 GLU A O 1
ATOM 708 N N . GLY A 1 96 ? 19.362 -4.840 -3.427 1.00 96.94 96 GLY A N 1
ATOM 709 C CA . GLY A 1 96 ? 20.366 -5.915 -3.417 1.00 96.94 96 GLY A CA 1
ATOM 710 C C . GLY A 1 96 ? 19.949 -7.234 -2.746 1.00 96.94 96 GLY A C 1
ATOM 711 O O . GLY A 1 96 ? 20.637 -8.236 -2.916 1.00 96.94 96 GLY A O 1
ATOM 712 N N . ALA A 1 97 ? 18.852 -7.257 -1.982 1.00 96.00 97 ALA A N 1
ATOM 713 C CA . ALA A 1 97 ? 18.328 -8.480 -1.370 1.00 96.00 97 ALA A CA 1
ATOM 714 C C . ALA A 1 97 ? 17.535 -9.350 -2.360 1.00 96.00 97 ALA A C 1
ATOM 716 O O . ALA A 1 97 ? 17.581 -10.575 -2.267 1.00 96.00 97 ALA A O 1
ATOM 717 N N . THR A 1 98 ? 16.811 -8.719 -3.285 1.00 95.38 98 THR A N 1
ATOM 718 C CA . THR A 1 98 ? 15.887 -9.376 -4.220 1.00 95.38 98 THR A CA 1
ATOM 719 C C . THR A 1 98 ? 16.386 -9.321 -5.663 1.00 95.38 98 THR A C 1
ATOM 721 O O . THR A 1 98 ? 16.030 -10.184 -6.460 1.00 95.38 98 THR A O 1
ATOM 724 N N . GLY A 1 99 ? 17.233 -8.341 -5.995 1.00 96.81 99 GLY A N 1
ATOM 725 C CA . GLY A 1 99 ? 17.624 -8.011 -7.366 1.00 96.81 99 GLY A CA 1
ATOM 726 C C . GLY A 1 99 ? 16.536 -7.257 -8.139 1.00 96.81 99 GLY A C 1
ATOM 727 O O . GLY A 1 99 ? 16.703 -7.002 -9.327 1.00 96.81 99 GLY A O 1
ATOM 728 N N . GLU A 1 100 ? 15.418 -6.907 -7.493 1.00 97.31 100 GLU A N 1
ATOM 729 C CA . GLU A 1 100 ? 14.338 -6.145 -8.119 1.00 97.31 100 GLU A CA 1
ATOM 730 C C . GLU A 1 100 ? 14.689 -4.660 -8.215 1.00 97.31 100 GLU A C 1
ATOM 732 O O . GLU A 1 100 ? 15.372 -4.095 -7.359 1.00 97.31 100 GLU A O 1
ATOM 737 N N . PHE A 1 101 ? 14.145 -3.992 -9.227 1.00 97.88 101 PHE A N 1
ATOM 738 C CA . PHE A 1 101 ? 14.155 -2.541 -9.323 1.00 97.88 101 PHE A CA 1
ATOM 739 C C . PHE A 1 101 ? 12.937 -1.988 -8.602 1.00 97.88 101 PHE A C 1
ATOM 741 O O . PHE A 1 101 ? 11.802 -2.243 -9.003 1.00 97.88 101 PHE A O 1
ATOM 748 N N . VAL A 1 102 ? 13.175 -1.216 -7.545 1.00 97.75 102 VAL A N 1
ATOM 749 C CA . VAL A 1 102 ? 12.123 -0.683 -6.682 1.00 97.75 102 VAL A CA 1
ATOM 750 C C . VAL A 1 102 ? 12.002 0.829 -6.811 1.00 97.75 102 VAL A C 1
ATOM 752 O O . VAL A 1 102 ? 12.981 1.539 -7.034 1.00 97.75 102 VAL A O 1
ATOM 755 N N . THR A 1 103 ? 10.781 1.336 -6.690 1.00 97.81 103 THR A N 1
ATOM 756 C CA . THR A 1 103 ? 10.448 2.763 -6.738 1.00 97.81 103 THR A CA 1
ATOM 757 C C . THR A 1 103 ? 9.435 3.081 -5.650 1.00 97.81 103 THR A C 1
ATOM 759 O O . THR A 1 103 ? 8.337 2.532 -5.633 1.00 97.81 103 THR A O 1
ATOM 762 N N . THR A 1 104 ? 9.790 3.985 -4.748 1.00 98.00 104 THR A N 1
ATOM 763 C CA . THR A 1 104 ? 8.904 4.521 -3.717 1.00 98.00 104 THR A CA 1
ATOM 764 C C . THR A 1 104 ? 8.050 5.635 -4.308 1.00 98.00 104 THR A C 1
ATOM 766 O O . THR A 1 104 ? 8.571 6.563 -4.931 1.00 98.00 104 THR A O 1
ATOM 769 N N . VAL A 1 105 ? 6.743 5.552 -4.083 1.00 98.38 105 VAL A N 1
ATOM 770 C CA . VAL A 1 105 ? 5.731 6.498 -4.561 1.00 98.38 105 VAL A CA 1
ATOM 771 C C . VAL A 1 105 ? 4.826 6.940 -3.412 1.00 98.38 105 VAL A C 1
ATOM 773 O O . VAL A 1 105 ? 4.514 6.146 -2.523 1.00 98.38 105 VAL A O 1
ATOM 776 N N . SER A 1 106 ? 4.375 8.196 -3.433 1.00 98.19 106 SER A N 1
ATOM 777 C CA . SER A 1 106 ? 3.467 8.747 -2.417 1.00 98.19 106 SER A CA 1
ATOM 778 C C . SER A 1 106 ? 2.312 9.546 -3.025 1.00 98.19 106 SER A C 1
ATOM 780 O O . SER A 1 106 ? 2.500 10.407 -3.892 1.00 98.19 106 SER A O 1
ATOM 782 N N . TRP A 1 107 ? 1.103 9.289 -2.521 1.00 98.06 107 TRP A N 1
ATOM 783 C CA . TRP A 1 107 ? -0.129 10.043 -2.761 1.00 98.06 107 TRP A CA 1
ATOM 784 C C . TRP A 1 107 ? -0.660 10.577 -1.420 1.00 98.06 107 TRP A C 1
ATOM 786 O O . TRP A 1 107 ? -1.620 10.032 -0.862 1.00 98.06 107 TRP A O 1
ATOM 796 N N . PRO A 1 108 ? -0.077 11.661 -0.878 1.00 97.25 108 PRO A N 1
ATOM 797 C CA . PRO A 1 108 ? -0.384 12.135 0.472 1.00 97.25 108 PRO A CA 1
ATOM 798 C C . PRO A 1 108 ? -1.841 12.586 0.631 1.00 97.25 108 PRO A C 1
ATOM 800 O O . PRO A 1 108 ? -2.428 12.423 1.696 1.00 97.25 108 PRO A O 1
ATOM 803 N N . THR A 1 109 ? -2.467 13.096 -0.434 1.00 96.38 109 THR A N 1
ATOM 804 C CA . THR A 1 109 ? -3.891 13.474 -0.434 1.00 96.38 109 THR A CA 1
ATOM 805 C C . THR A 1 109 ? -4.830 12.275 -0.313 1.00 96.38 109 THR A C 1
ATOM 807 O O . THR A 1 109 ? -5.941 12.429 0.188 1.00 96.38 109 THR A O 1
ATOM 810 N N . ALA A 1 110 ? -4.389 11.094 -0.752 1.00 96.50 110 ALA A N 1
ATOM 811 C CA . ALA A 1 110 ? -5.100 9.831 -0.587 1.00 96.50 110 ALA A CA 1
ATOM 812 C C . ALA A 1 110 ? -4.663 9.071 0.678 1.00 96.50 110 ALA A C 1
ATOM 814 O O . ALA A 1 110 ? -5.301 8.085 1.033 1.00 96.50 110 ALA A O 1
ATOM 815 N N . GLY A 1 111 ? -3.599 9.522 1.354 1.00 97.44 111 GLY A N 1
ATOM 816 C CA . GLY A 1 111 ? -3.020 8.847 2.513 1.00 97.44 111 GLY A CA 1
ATOM 817 C C . GLY A 1 111 ? -2.354 7.518 2.157 1.00 97.44 111 GLY A C 1
ATOM 818 O O . GLY A 1 111 ? -2.470 6.576 2.932 1.00 97.44 111 GLY A O 1
ATOM 819 N N . ILE A 1 112 ? -1.713 7.417 0.987 1.00 98.00 112 ILE A N 1
ATOM 820 C CA . ILE A 1 112 ? -1.091 6.177 0.499 1.00 98.00 112 ILE A CA 1
ATOM 821 C C . ILE A 1 112 ? 0.388 6.418 0.209 1.00 98.00 112 ILE A C 1
ATOM 823 O O . ILE A 1 112 ? 0.735 7.344 -0.522 1.00 98.00 112 ILE A O 1
ATOM 827 N N . GLU A 1 113 ? 1.231 5.525 0.708 1.00 98.06 113 GLU A N 1
ATOM 828 C CA . GLU A 1 113 ? 2.626 5.361 0.302 1.00 98.06 113 GLU A CA 1
ATOM 829 C C . GLU A 1 113 ? 2.828 3.921 -0.160 1.00 98.06 113 GLU A C 1
ATOM 831 O O . GLU A 1 113 ? 2.200 3.002 0.368 1.00 98.06 113 GLU A O 1
ATOM 836 N N . GLY A 1 114 ? 3.681 3.696 -1.152 1.00 97.50 114 GLY A N 1
ATOM 837 C CA . GLY A 1 114 ? 3.934 2.344 -1.630 1.00 97.50 114 GLY A CA 1
ATOM 838 C C . GLY A 1 114 ? 5.256 2.176 -2.344 1.00 97.50 114 GLY A C 1
ATOM 839 O O . GLY A 1 114 ? 5.921 3.145 -2.716 1.00 97.50 114 GLY A O 1
ATOM 840 N N . THR A 1 115 ? 5.601 0.913 -2.555 1.00 98.19 115 THR A N 1
ATOM 841 C CA . THR A 1 115 ? 6.778 0.494 -3.307 1.00 98.19 115 THR A CA 1
ATOM 842 C C . THR A 1 115 ? 6.314 -0.240 -4.553 1.00 98.19 115 THR A C 1
ATOM 844 O O . THR A 1 115 ? 5.633 -1.262 -4.476 1.00 98.19 115 THR A O 1
ATOM 847 N N . LEU A 1 116 ? 6.676 0.281 -5.719 1.00 98.19 116 LEU A N 1
ATOM 848 C CA . LEU A 1 116 ? 6.551 -0.428 -6.985 1.00 98.19 116 LEU A CA 1
ATOM 849 C C . LEU A 1 116 ? 7.814 -1.264 -7.191 1.00 98.19 116 LEU A C 1
ATOM 851 O O . LEU A 1 116 ? 8.903 -0.731 -6.999 1.00 98.19 116 LEU A O 1
ATOM 855 N N . SER A 1 117 ? 7.688 -2.523 -7.603 1.00 98.06 117 SER A N 1
ATOM 856 C CA . SER A 1 117 ? 8.822 -3.370 -7.986 1.00 98.06 117 SER A CA 1
ATOM 857 C C . SER A 1 117 ? 8.690 -3.881 -9.419 1.00 98.06 117 SER A C 1
ATOM 859 O O . SER A 1 117 ? 7.581 -4.052 -9.936 1.00 98.06 117 SER A O 1
ATOM 861 N N . ALA A 1 118 ? 9.835 -4.093 -10.063 1.00 97.81 118 ALA A N 1
ATOM 862 C CA . ALA A 1 118 ? 9.979 -4.709 -11.376 1.00 97.81 118 ALA A CA 1
ATOM 863 C C . ALA A 1 118 ? 11.209 -5.631 -11.392 1.00 97.81 118 ALA A C 1
ATOM 865 O O . ALA A 1 118 ? 12.173 -5.406 -10.663 1.00 97.81 118 ALA A O 1
ATOM 866 N N . ASN A 1 119 ? 11.200 -6.644 -12.261 1.00 95.88 119 ASN A N 1
ATOM 867 C CA . ASN A 1 119 ? 12.324 -7.583 -12.395 1.00 95.88 119 ASN A CA 1
ATOM 868 C C . ASN A 1 119 ? 13.594 -6.934 -12.972 1.00 95.88 119 ASN A C 1
ATOM 870 O O . ASN A 1 119 ? 14.696 -7.423 -12.755 1.00 95.88 119 ASN A O 1
ATOM 874 N N . ASP A 1 120 ? 13.436 -5.854 -13.734 1.00 93.88 120 ASP A N 1
ATOM 875 C CA . ASP A 1 120 ? 14.513 -5.073 -14.334 1.00 93.88 120 ASP A CA 1
ATOM 876 C C . ASP A 1 120 ? 14.041 -3.619 -14.541 1.00 93.88 120 ASP A C 1
ATOM 878 O O . ASP A 1 120 ? 12.868 -3.301 -14.328 1.00 93.88 120 ASP A O 1
ATOM 882 N N . ALA A 1 121 ? 14.949 -2.727 -14.945 1.00 89.81 121 ALA A N 1
ATOM 883 C CA . ALA A 1 121 ? 14.670 -1.296 -15.090 1.00 89.81 121 ALA A CA 1
ATOM 884 C C . ALA A 1 121 ? 13.683 -0.934 -16.222 1.00 89.81 121 ALA A C 1
ATOM 886 O O . ALA A 1 121 ? 13.168 0.185 -16.233 1.00 89.81 121 ALA A O 1
ATOM 887 N N . GLU A 1 122 ? 13.446 -1.831 -17.185 1.00 90.56 122 GLU A N 1
ATOM 888 C CA . GLU A 1 122 ? 12.568 -1.602 -18.344 1.00 90.56 122 GLU A CA 1
ATOM 889 C C . GLU A 1 122 ? 11.223 -2.339 -18.217 1.00 90.56 122 GLU A C 1
ATOM 891 O O . GLU A 1 122 ? 10.252 -2.002 -18.902 1.00 90.56 122 GLU A O 1
ATOM 896 N N . SER A 1 123 ? 11.150 -3.328 -17.327 1.00 94.12 123 SER A N 1
ATOM 897 C CA . SER A 1 123 ? 9.965 -4.130 -17.056 1.00 94.12 123 SER A CA 1
ATOM 898 C C . SER A 1 123 ? 8.835 -3.312 -16.403 1.00 94.12 123 SER A C 1
ATOM 900 O O . SER A 1 123 ? 9.088 -2.408 -15.600 1.00 94.12 123 SER A O 1
ATOM 902 N N . PRO A 1 124 ? 7.555 -3.635 -16.687 1.00 95.69 124 PRO A N 1
ATOM 903 C CA . PRO A 1 124 ? 6.426 -2.996 -16.020 1.00 95.69 124 PRO A CA 1
ATOM 904 C C . PRO A 1 124 ? 6.471 -3.213 -14.505 1.00 95.69 124 PRO A C 1
ATOM 906 O O . PRO A 1 124 ? 6.488 -4.350 -14.038 1.00 95.69 124 PRO A O 1
ATOM 909 N N . ALA A 1 125 ? 6.435 -2.119 -13.744 1.00 97.00 125 ALA A N 1
ATOM 910 C CA . ALA A 1 125 ? 6.416 -2.183 -12.290 1.00 97.00 125 ALA A CA 1
ATOM 911 C C . ALA A 1 125 ? 4.995 -2.363 -11.733 1.00 97.00 125 ALA A C 1
ATOM 913 O O . ALA A 1 125 ? 4.028 -1.754 -12.217 1.00 97.00 125 ALA A O 1
ATOM 914 N N . THR A 1 126 ? 4.886 -3.150 -10.665 1.00 97.94 126 THR A N 1
ATOM 915 C CA . THR A 1 126 ? 3.641 -3.393 -9.923 1.00 97.94 126 THR A CA 1
ATOM 916 C C . THR A 1 126 ? 3.808 -3.061 -8.449 1.00 97.94 126 THR A C 1
ATOM 918 O O . THR A 1 126 ? 4.918 -3.105 -7.930 1.00 97.94 126 THR A O 1
ATOM 921 N N . LEU A 1 127 ? 2.715 -2.735 -7.762 1.00 97.44 127 LEU A N 1
ATOM 922 C CA . LEU A 1 127 ? 2.719 -2.466 -6.328 1.00 97.44 127 LEU A CA 1
ATOM 923 C C . LEU A 1 127 ? 3.123 -3.719 -5.555 1.00 97.44 127 LEU A C 1
ATOM 925 O O . LEU A 1 127 ? 2.382 -4.696 -5.540 1.00 97.44 127 LEU A O 1
ATOM 929 N N . ARG A 1 128 ? 4.278 -3.687 -4.904 1.00 95.44 128 ARG A N 1
ATOM 930 C CA . ARG A 1 128 ? 4.767 -4.785 -4.073 1.00 95.44 128 ARG A CA 1
ATOM 931 C C . ARG A 1 128 ? 4.204 -4.695 -2.663 1.00 95.44 128 ARG A C 1
ATOM 933 O O . ARG A 1 128 ? 3.620 -5.646 -2.157 1.00 95.44 128 ARG A O 1
ATOM 940 N N . ASP A 1 129 ? 4.353 -3.524 -2.062 1.00 94.62 129 ASP A N 1
ATOM 941 C CA . ASP A 1 129 ? 3.950 -3.218 -0.697 1.00 94.62 129 ASP A CA 1
ATOM 942 C C . ASP A 1 129 ? 3.406 -1.788 -0.609 1.00 94.62 129 ASP A C 1
ATOM 944 O O . ASP A 1 129 ? 3.658 -0.946 -1.478 1.00 94.62 129 ASP A O 1
ATOM 948 N N . TYR A 1 130 ? 2.589 -1.533 0.411 1.00 96.12 130 TYR A N 1
ATOM 949 C CA . TYR A 1 130 ? 1.976 -0.232 0.641 1.00 96.12 130 TYR A CA 1
ATOM 950 C C . TYR A 1 130 ? 1.665 -0.008 2.116 1.00 96.12 130 TYR A C 1
ATOM 952 O O . TY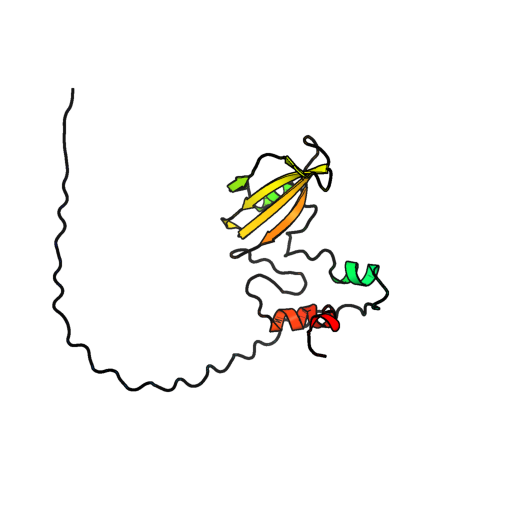R A 1 130 ? 1.393 -0.935 2.876 1.00 96.12 130 TYR A O 1
ATOM 960 N N . THR A 1 131 ? 1.666 1.263 2.494 1.00 96.25 131 THR A N 1
ATOM 961 C CA . THR A 1 131 ? 1.215 1.763 3.787 1.00 96.25 131 THR A CA 1
ATOM 962 C C . THR A 1 131 ? 0.087 2.753 3.544 1.00 96.25 131 THR A C 1
ATOM 964 O O . THR A 1 131 ? 0.167 3.595 2.648 1.00 96.25 131 THR A O 1
ATOM 967 N N . VAL A 1 132 ? -0.973 2.659 4.346 1.00 96.44 132 VAL A N 1
ATOM 968 C CA . VAL A 1 132 ? -2.054 3.646 4.331 1.00 96.44 132 VAL A CA 1
ATOM 969 C C . VAL A 1 132 ? -2.160 4.364 5.665 1.00 96.44 132 VAL A C 1
ATOM 971 O O . VAL A 1 132 ? -1.921 3.796 6.730 1.00 96.44 132 VAL A O 1
ATOM 974 N N . GLN A 1 133 ? -2.572 5.618 5.596 1.00 96.50 133 GLN A N 1
ATOM 975 C CA . GLN A 1 133 ? -2.859 6.480 6.730 1.00 96.50 133 GLN A CA 1
ATOM 976 C C . GLN A 1 133 ? -4.094 7.330 6.425 1.00 96.50 133 GLN A C 1
ATOM 978 O O . GLN A 1 133 ? -4.590 7.353 5.297 1.00 96.50 133 GLN A O 1
ATOM 983 N N . ALA A 1 134 ? -4.613 8.053 7.418 1.00 95.44 134 ALA A N 1
ATOM 984 C CA . ALA A 1 134 ? -5.667 9.031 7.155 1.00 95.44 134 ALA A CA 1
ATOM 985 C C . ALA A 1 134 ? -5.199 10.022 6.060 1.00 95.44 134 ALA A C 1
ATOM 987 O O . ALA A 1 134 ? -4.048 10.462 6.106 1.00 95.44 134 ALA A O 1
ATOM 988 N N . PRO A 1 135 ? -6.050 10.384 5.079 1.00 94.88 135 PRO A N 1
ATOM 989 C CA . PRO A 1 135 ? -7.508 10.226 5.049 1.00 94.88 135 PRO A CA 1
ATOM 990 C C . PRO A 1 135 ? -8.032 8.968 4.321 1.00 94.88 135 PRO A C 1
ATOM 992 O O . PRO A 1 135 ? -9.192 8.955 3.911 1.00 94.88 135 PRO A O 1
ATOM 995 N N . PHE A 1 136 ? -7.219 7.926 4.127 1.00 96.06 136 PHE A N 1
ATOM 996 C CA . PHE A 1 136 ? -7.638 6.720 3.411 1.00 96.06 136 PHE A CA 1
ATOM 997 C C . PHE A 1 136 ? -8.855 6.045 4.077 1.00 96.06 136 PHE A C 1
ATOM 999 O O . PHE A 1 136 ? -8.816 5.701 5.258 1.00 96.06 136 PHE A O 1
ATOM 1006 N N . ALA A 1 137 ? -9.943 5.882 3.318 1.00 92.94 137 ALA A N 1
ATOM 1007 C CA . ALA A 1 137 ? -11.264 5.537 3.859 1.00 92.94 137 ALA A CA 1
ATOM 1008 C C . ALA A 1 137 ? -11.718 4.094 3.581 1.00 92.94 137 ALA A C 1
ATOM 1010 O O . ALA A 1 137 ? -12.734 3.660 4.126 1.00 92.94 137 ALA A O 1
ATOM 1011 N N . GLU A 1 138 ? -11.005 3.361 2.723 1.00 94.00 138 GLU A N 1
ATOM 1012 C CA . GLU A 1 138 ? -11.370 1.981 2.402 1.00 94.00 138 GLU A CA 1
ATOM 1013 C C . GLU A 1 138 ? -11.071 1.048 3.582 1.00 94.00 138 GLU A C 1
ATOM 1015 O O . GLU A 1 138 ? -10.227 1.321 4.442 1.00 94.00 138 GLU A O 1
ATOM 1020 N N . LYS A 1 139 ? -11.777 -0.078 3.608 1.00 92.62 139 LYS A N 1
ATOM 1021 C CA . LYS A 1 139 ? -11.693 -1.093 4.659 1.00 92.62 139 LYS A CA 1
ATOM 1022 C C . LYS A 1 139 ? -11.364 -2.451 4.053 1.00 92.62 139 LYS A C 1
ATOM 1024 O O . LYS A 1 139 ? -11.567 -2.670 2.861 1.00 92.62 139 LYS A O 1
ATOM 1029 N N . THR A 1 140 ? -10.880 -3.373 4.872 1.00 90.06 140 THR A N 1
ATOM 1030 C CA . THR A 1 140 ? -10.800 -4.787 4.505 1.00 90.06 140 THR A CA 1
ATOM 1031 C C . THR A 1 140 ? -12.195 -5.348 4.242 1.00 90.06 140 THR A C 1
ATOM 1033 O O . THR A 1 140 ? -13.203 -4.784 4.677 1.00 90.06 140 THR A O 1
ATOM 1036 N N . GLU A 1 141 ? -12.265 -6.515 3.603 1.00 86.12 141 GLU A N 1
ATOM 1037 C CA . GLU A 1 141 ? -13.519 -7.272 3.449 1.00 86.12 141 GLU A CA 1
ATOM 1038 C C . GLU A 1 141 ? -14.186 -7.587 4.799 1.00 86.12 141 GLU A C 1
ATOM 1040 O O . GLU A 1 141 ? -15.396 -7.789 4.871 1.00 86.12 141 GLU A O 1
ATOM 1045 N N . ARG A 1 142 ? -13.405 -7.560 5.889 1.00 86.56 142 ARG A N 1
ATOM 1046 C CA . ARG A 1 142 ? -13.871 -7.748 7.267 1.00 86.56 142 ARG A CA 1
ATOM 1047 C C . ARG A 1 142 ? -14.239 -6.446 7.989 1.00 86.56 142 ARG A C 1
ATOM 1049 O O . ARG A 1 142 ? -14.412 -6.441 9.202 1.00 86.56 142 ARG A O 1
ATOM 1056 N N . GLY A 1 143 ? -14.339 -5.330 7.266 1.00 89.50 143 GLY A N 1
ATOM 1057 C CA . GLY A 1 143 ? -14.800 -4.047 7.803 1.00 89.50 143 GLY A CA 1
ATOM 1058 C C . GLY A 1 143 ? -13.779 -3.286 8.658 1.00 89.50 143 GLY A C 1
ATOM 1059 O O . GLY A 1 143 ? -14.148 -2.285 9.284 1.00 89.50 143 GLY A O 1
ATOM 1060 N N . ILE A 1 144 ? -12.513 -3.713 8.661 1.00 91.69 144 ILE A N 1
ATOM 1061 C CA . ILE A 1 144 ? -11.428 -3.069 9.412 1.00 91.69 144 ILE A CA 1
ATOM 1062 C C . ILE A 1 144 ? -10.698 -2.059 8.531 1.00 91.69 144 ILE A C 1
ATOM 1064 O O . ILE A 1 144 ? -10.363 -2.350 7.389 1.00 91.69 144 ILE A O 1
ATOM 1068 N N . GLY A 1 145 ? -10.432 -0.867 9.054 1.00 93.44 145 GLY A N 1
ATOM 1069 C CA . GLY A 1 145 ? -9.672 0.165 8.349 1.00 93.44 145 GLY A CA 1
ATOM 1070 C C . GLY A 1 145 ? -9.079 1.191 9.306 1.00 93.44 145 GLY A C 1
ATOM 1071 O O . GLY A 1 145 ? -9.075 0.997 10.524 1.00 93.44 145 GLY A O 1
ATOM 1072 N N . ILE A 1 146 ? -8.581 2.303 8.763 1.00 94.81 146 ILE A N 1
ATOM 1073 C CA . ILE A 1 146 ? -8.045 3.395 9.581 1.00 94.81 146 ILE A CA 1
ATOM 1074 C C . ILE A 1 146 ? -9.144 3.945 10.499 1.00 94.81 146 ILE A C 1
ATOM 1076 O O . ILE A 1 146 ? -10.230 4.308 10.048 1.00 94.81 146 ILE A O 1
ATOM 1080 N N . GLY A 1 147 ? -8.847 3.999 11.799 1.00 94.50 147 GLY A N 1
ATOM 1081 C CA . GLY A 1 147 ? -9.781 4.434 12.840 1.00 94.50 147 GLY A CA 1
ATOM 1082 C C . GLY A 1 147 ? -10.577 3.311 13.513 1.00 94.50 147 GLY A C 1
ATOM 1083 O O . GLY A 1 147 ? -11.282 3.599 14.477 1.00 94.50 147 GLY A O 1
ATOM 1084 N N . SER A 1 148 ? -10.456 2.054 13.067 1.00 93.88 148 SER A N 1
ATOM 1085 C CA . SER A 1 148 ? -11.023 0.909 13.790 1.00 93.88 148 SER A CA 1
ATOM 1086 C C . SER A 1 148 ? -10.384 0.739 15.172 1.00 93.88 148 SER A C 1
ATOM 1088 O O . SER A 1 148 ? -9.178 0.906 15.354 1.00 93.88 148 SER A O 1
ATOM 1090 N N . THR A 1 149 ? -11.205 0.380 16.152 1.00 94.31 149 THR A N 1
ATOM 1091 C CA . THR A 1 149 ? -10.793 0.080 17.524 1.00 94.31 149 THR A CA 1
ATOM 1092 C C . THR A 1 149 ? -10.165 -1.308 17.628 1.00 94.31 149 THR A C 1
ATOM 1094 O O . THR A 1 149 ? -10.460 -2.212 16.846 1.00 94.31 149 THR A O 1
ATOM 1097 N N . GLU A 1 150 ? -9.349 -1.524 18.660 1.00 90.38 150 GLU A N 1
ATOM 1098 C CA . GLU A 1 150 ? -8.793 -2.849 18.959 1.00 90.38 150 GLU A CA 1
ATOM 1099 C C . GLU A 1 150 ? -9.893 -3.909 19.167 1.00 90.38 150 GLU A C 1
ATOM 1101 O O . GLU A 1 150 ? -9.728 -5.064 18.778 1.00 90.38 150 GLU A O 1
ATOM 1106 N N . ALA A 1 151 ? -11.033 -3.519 19.747 1.00 88.88 151 ALA A N 1
ATOM 1107 C CA . ALA A 1 151 ? -12.174 -4.407 19.951 1.00 88.88 151 ALA A CA 1
ATOM 1108 C C . ALA A 1 151 ? -12.786 -4.872 18.620 1.00 88.88 151 ALA A C 1
ATOM 1110 O O . ALA A 1 151 ? -13.037 -6.064 18.457 1.00 88.88 151 ALA A O 1
ATOM 1111 N N . GLU A 1 152 ? -12.966 -3.964 17.657 1.00 89.94 152 GLU A N 1
ATOM 1112 C CA . GLU A 1 152 ? -13.439 -4.308 16.310 1.00 89.94 152 GLU A CA 1
ATOM 1113 C C . GLU A 1 152 ? -12.440 -5.217 15.590 1.00 89.94 152 GLU A C 1
ATOM 1115 O O . GLU A 1 152 ? -12.837 -6.229 15.017 1.00 89.94 152 GLU A O 1
ATOM 1120 N N . VAL A 1 153 ? -11.137 -4.919 15.676 1.00 89.31 153 VAL A N 1
ATOM 1121 C CA . VAL A 1 153 ? -10.085 -5.763 15.085 1.00 89.31 153 VAL A CA 1
ATOM 1122 C C . VAL A 1 153 ? -10.106 -7.165 15.690 1.00 89.31 153 VAL A C 1
ATOM 1124 O O . VAL A 1 153 ? -10.066 -8.149 14.956 1.00 89.31 153 VAL A O 1
ATOM 1127 N N . ARG A 1 154 ? -10.206 -7.281 17.018 1.00 86.12 154 ARG A N 1
ATOM 1128 C CA . ARG A 1 154 ? -10.275 -8.575 17.707 1.00 86.12 154 ARG A CA 1
ATOM 1129 C C . ARG A 1 154 ? -11.561 -9.331 17.387 1.00 86.12 154 ARG A C 1
ATOM 1131 O O . ARG A 1 154 ? -11.512 -10.547 17.263 1.00 86.12 154 ARG A O 1
ATOM 1138 N N . ALA A 1 155 ? -12.687 -8.647 17.223 1.00 86.75 155 ALA A N 1
ATOM 1139 C CA . ALA A 1 155 ? -13.919 -9.289 16.775 1.00 86.75 155 ALA A CA 1
ATOM 1140 C C . ALA A 1 155 ? -13.783 -9.818 15.336 1.00 86.75 155 ALA A C 1
ATOM 1142 O O . ALA A 1 155 ? -14.221 -10.926 15.044 1.00 86.75 155 ALA A O 1
ATOM 1143 N N . ALA A 1 156 ? -13.127 -9.058 14.454 1.00 85.25 156 ALA A N 1
ATOM 1144 C CA . ALA A 1 156 ? -12.945 -9.425 13.055 1.00 85.25 156 ALA A CA 1
ATOM 1145 C C . ALA A 1 156 ? -11.855 -10.486 12.824 1.00 85.25 156 ALA A C 1
ATOM 1147 O O . ALA A 1 156 ? -11.972 -11.269 11.890 1.00 85.25 156 ALA A O 1
ATOM 1148 N N . TYR A 1 157 ? -10.792 -10.524 13.630 1.00 82.75 157 TYR A N 1
ATOM 1149 C CA . TYR A 1 157 ? -9.614 -11.379 13.406 1.00 82.75 157 TYR A CA 1
ATOM 1150 C C . TYR A 1 157 ? -9.231 -12.236 14.621 1.00 82.75 157 TYR A C 1
ATOM 1152 O O . TYR A 1 157 ? -8.147 -12.811 14.642 1.00 82.75 157 TYR A O 1
ATOM 1160 N N . GLY A 1 158 ? -10.103 -12.345 15.627 1.00 79.19 158 GLY A N 1
ATOM 1161 C CA . GLY A 1 158 ? -9.853 -13.045 16.893 1.00 79.19 158 GLY A CA 1
ATOM 1162 C C . GLY A 1 158 ? -9.257 -14.440 16.722 1.00 79.19 158 GLY A C 1
ATOM 1163 O O . GLY A 1 158 ? -8.276 -14.783 17.376 1.00 79.19 158 GLY A O 1
ATOM 1164 N N . ASP A 1 159 ? -9.784 -15.202 15.766 1.00 73.75 159 ASP A N 1
ATOM 1165 C CA . ASP A 1 159 ? -9.336 -16.571 15.522 1.00 73.75 159 ASP A CA 1
ATOM 1166 C C . ASP A 1 159 ? -7.984 -16.653 14.795 1.00 73.75 159 ASP A C 1
ATOM 1168 O O . ASP A 1 159 ? -7.384 -17.726 14.765 1.00 73.75 159 ASP A O 1
ATOM 1172 N N . ALA A 1 160 ? -7.508 -15.559 14.187 1.00 71.81 160 ALA A N 1
ATOM 1173 C CA . ALA A 1 160 ? -6.216 -15.479 13.503 1.00 71.81 160 ALA A CA 1
ATOM 1174 C C . ALA A 1 160 ? -5.049 -15.136 14.447 1.00 71.81 160 ALA A C 1
ATOM 1176 O O . ALA A 1 160 ? -3.892 -15.250 14.041 1.00 71.81 160 ALA A O 1
ATOM 1177 N N . PHE A 1 161 ? -5.321 -14.730 15.692 1.00 67.38 161 PHE A N 1
ATOM 1178 C CA . PHE A 1 161 ? -4.265 -14.506 16.676 1.00 67.38 161 PHE A CA 1
ATOM 1179 C C . PHE A 1 161 ? -3.631 -15.842 17.082 1.00 67.38 161 PHE A C 1
ATOM 1181 O O . PHE A 1 161 ? -4.317 -16.753 17.543 1.00 67.38 161 PHE A O 1
ATOM 1188 N N . ASP A 1 162 ? -2.305 -15.953 16.950 1.00 66.62 162 ASP A N 1
ATOM 1189 C CA . ASP A 1 162 ? -1.567 -17.085 17.517 1.00 66.62 162 ASP A CA 1
ATOM 1190 C C . ASP A 1 162 ? -1.724 -17.030 19.049 1.00 66.62 162 ASP A C 1
ATOM 1192 O O . ASP A 1 162 ? -1.361 -16.010 19.647 1.00 66.62 162 ASP A O 1
ATOM 1196 N N . PRO A 1 163 ? -2.222 -18.082 19.722 1.00 61.16 163 PRO A N 1
ATOM 1197 C CA . PRO A 1 163 ? -2.380 -18.088 21.178 1.00 61.16 163 PRO A CA 1
ATOM 1198 C C . PRO A 1 163 ? -1.059 -17.883 21.945 1.00 61.16 163 PRO A C 1
ATOM 1200 O O . PRO A 1 163 ? -1.073 -17.527 23.119 1.00 61.16 163 PRO A O 1
ATOM 1203 N N . ARG A 1 164 ? 0.103 -18.055 21.301 1.00 63.84 164 ARG A N 1
ATOM 1204 C CA . ARG A 1 164 ? 1.425 -17.735 21.872 1.00 63.84 164 ARG A CA 1
ATOM 1205 C C . ARG A 1 164 ? 1.776 -16.247 21.793 1.00 63.84 164 ARG A C 1
ATOM 1207 O O . ARG A 1 164 ? 2.678 -15.801 22.497 1.00 63.84 164 ARG A O 1
ATOM 1214 N N . SER A 1 165 ? 1.087 -15.477 20.950 1.00 64.44 165 SER A N 1
ATOM 1215 C CA . SER A 1 165 ? 1.320 -14.035 20.768 1.00 64.44 165 SER A CA 1
ATOM 1216 C C . SER A 1 165 ? 0.663 -13.170 21.849 1.00 64.44 165 SER A C 1
ATOM 1218 O O . SER A 1 165 ? 1.053 -12.019 22.029 1.00 64.44 165 SER A O 1
ATOM 1220 N N . SER A 1 166 ? -0.284 -13.717 22.619 1.00 58.84 166 SER A N 1
ATOM 1221 C CA . SER A 1 166 ? -1.028 -12.977 23.645 1.00 58.84 166 SER A CA 1
ATOM 1222 C C . SER A 1 166 ? -0.288 -12.760 24.968 1.00 58.84 166 SER A C 1
ATOM 1224 O O . SER A 1 166 ? -0.848 -12.117 25.850 1.00 58.84 166 SER A O 1
ATOM 1226 N N . GLY A 1 167 ? 0.938 -13.273 25.150 1.00 49.34 167 GLY A N 1
ATOM 1227 C CA . GLY A 1 167 ? 1.759 -13.006 26.348 1.00 49.34 167 GLY A CA 1
ATOM 1228 C C . GLY A 1 167 ? 1.135 -13.407 27.698 1.00 49.34 167 GLY A C 1
ATOM 1229 O O . GLY A 1 167 ? 1.690 -13.081 28.742 1.00 49.34 167 GLY A O 1
ATOM 1230 N N . LEU A 1 168 ? -0.000 -14.106 27.685 1.00 40.72 168 LEU A N 1
ATOM 1231 C CA . LEU A 1 168 ? -0.694 -14.644 28.848 1.00 40.72 168 LEU A CA 1
ATOM 1232 C C . LEU A 1 168 ? -0.404 -16.143 28.911 1.00 40.72 168 LEU A C 1
ATOM 1234 O O . LEU A 1 168 ? -1.152 -16.952 28.362 1.00 40.72 168 LEU A O 1
ATOM 1238 N N . VAL A 1 169 ? 0.716 -16.483 29.546 1.00 42.84 169 VAL A N 1
ATOM 1239 C CA . VAL A 1 169 ? 0.953 -17.807 30.136 1.00 42.84 169 VAL A CA 1
ATOM 1240 C C . VAL A 1 169 ? 0.968 -17.635 31.645 1.00 42.84 169 VAL A C 1
ATOM 1242 O O . VAL A 1 169 ? 1.612 -16.661 32.099 1.00 42.84 169 VAL A O 1
#

pLDDT: mean 78.57, std 18.62, range [40.72, 98.38]

Radius of gyration: 27.05 Å; chains: 1; bounding box: 43×82×61 Å